Protein AF-A0A445BT52-F1 (afdb_monomer_lite)

Structure (mmCIF, N/CA/C/O backbone):
data_AF-A0A445BT52-F1
#
_entry.id   AF-A0A445BT52-F1
#
loop_
_atom_site.group_PDB
_atom_site.id
_atom_site.type_symbol
_atom_site.label_atom_id
_atom_site.label_alt_id
_atom_site.label_comp_id
_atom_site.label_asym_id
_atom_site.label_entity_id
_atom_site.label_seq_id
_atom_site.pdbx_PDB_ins_code
_atom_site.Cartn_x
_atom_site.Cartn_y
_atom_site.Cartn_z
_atom_site.occupancy
_atom_site.B_iso_or_equiv
_atom_site.auth_seq_id
_atom_site.auth_comp_id
_atom_site.auth_asym_id
_atom_site.auth_atom_id
_atom_site.pdbx_PDB_model_num
ATOM 1 N N . MET A 1 1 ? 34.297 10.705 -20.052 1.00 37.81 1 MET A N 1
ATOM 2 C CA . MET A 1 1 ? 33.140 10.977 -19.172 1.00 37.81 1 MET A CA 1
ATOM 3 C C . MET A 1 1 ? 33.180 9.953 -18.037 1.00 37.81 1 MET A C 1
ATOM 5 O O . MET A 1 1 ? 32.413 9.006 -18.019 1.00 37.81 1 MET A O 1
ATOM 9 N N . GLU A 1 2 ? 34.257 9.892 -17.254 1.00 41.72 2 GLU A N 1
ATOM 10 C CA . GLU A 1 2 ? 34.546 10.810 -16.132 1.00 41.72 2 GLU A CA 1
ATOM 11 C C . GLU A 1 2 ? 33.376 10.935 -15.151 1.00 41.72 2 GLU A C 1
ATOM 13 O O . GLU A 1 2 ? 32.918 12.019 -14.817 1.00 41.72 2 GLU A O 1
ATOM 18 N N . ASN A 1 3 ? 32.892 9.793 -14.668 1.00 38.47 3 ASN A N 1
ATOM 19 C CA . ASN A 1 3 ? 32.103 9.761 -13.447 1.00 38.47 3 ASN A CA 1
ATOM 20 C C . ASN A 1 3 ? 33.087 9.643 -12.292 1.00 38.47 3 ASN A C 1
ATOM 22 O O . ASN A 1 3 ? 33.470 8.549 -11.877 1.00 38.47 3 ASN A O 1
ATOM 26 N N . HIS A 1 4 ? 33.552 10.808 -11.852 1.00 44.25 4 HIS A N 1
ATOM 27 C CA . HIS A 1 4 ? 34.330 10.989 -10.645 1.00 44.25 4 HIS A CA 1
ATOM 28 C C . HIS A 1 4 ? 33.563 10.405 -9.453 1.00 44.25 4 HIS A C 1
ATOM 30 O O . HIS A 1 4 ? 32.794 11.091 -8.781 1.00 44.25 4 HIS A O 1
ATOM 36 N N . VAL A 1 5 ? 33.815 9.132 -9.155 1.00 49.81 5 VAL A N 1
ATOM 37 C CA . VAL A 1 5 ? 33.675 8.596 -7.805 1.00 49.81 5 VAL A CA 1
ATOM 38 C C . VAL A 1 5 ? 34.773 9.277 -6.992 1.00 49.81 5 VAL A C 1
ATOM 40 O O . VAL A 1 5 ? 35.859 8.739 -6.785 1.00 49.81 5 VAL A O 1
ATOM 43 N N . PHE A 1 6 ? 34.517 10.528 -6.603 1.00 44.53 6 PHE A N 1
ATOM 44 C CA . PHE A 1 6 ? 35.259 11.192 -5.546 1.00 44.53 6 PHE A CA 1
ATOM 45 C C . PHE A 1 6 ? 34.982 10.389 -4.282 1.00 44.53 6 PHE A C 1
ATOM 47 O O . PHE A 1 6 ? 33.989 10.588 -3.587 1.00 44.53 6 PHE A O 1
ATOM 54 N N . SER A 1 7 ? 35.851 9.413 -4.034 1.00 44.78 7 SER A N 1
ATOM 55 C CA . SER A 1 7 ? 35.948 8.735 -2.758 1.00 44.78 7 SER A CA 1
ATOM 56 C C . SER A 1 7 ? 36.134 9.811 -1.693 1.00 44.78 7 SER A C 1
ATOM 58 O O . SER A 1 7 ? 37.203 10.421 -1.603 1.00 44.78 7 SER A O 1
ATOM 60 N N . LEU A 1 8 ? 35.095 10.058 -0.890 1.00 52.69 8 LEU A N 1
ATOM 61 C CA . LEU A 1 8 ? 35.133 10.991 0.241 1.00 52.69 8 LEU A CA 1
ATOM 62 C C . LEU A 1 8 ? 36.254 10.658 1.248 1.00 52.69 8 LEU A C 1
ATOM 64 O O . LEU A 1 8 ? 36.551 11.466 2.120 1.00 52.69 8 LEU A O 1
ATOM 68 N N . SER A 1 9 ? 36.923 9.508 1.114 1.00 56.47 9 SER A N 1
ATOM 69 C CA . SER A 1 9 ? 38.100 9.150 1.904 1.00 56.47 9 SER A CA 1
ATOM 70 C C . SER A 1 9 ? 39.366 9.946 1.551 1.00 56.47 9 SER A C 1
ATOM 72 O O . SER A 1 9 ? 40.229 10.093 2.412 1.00 56.47 9 SER A O 1
ATOM 74 N N . LEU A 1 10 ? 39.505 10.467 0.321 1.00 50.06 10 LEU A N 1
ATOM 75 C CA . LEU A 1 10 ? 40.769 11.069 -0.139 1.00 50.06 10 LEU A CA 1
ATOM 76 C C . LEU A 1 10 ? 40.870 12.580 0.140 1.00 50.06 10 LEU A C 1
ATOM 78 O O . LEU A 1 10 ? 41.972 13.101 0.282 1.00 50.06 10 LEU A O 1
ATOM 82 N N . LEU A 1 11 ? 39.739 13.276 0.311 1.00 49.88 11 LEU A N 1
ATOM 83 C CA . LEU A 1 11 ? 39.716 14.687 0.734 1.00 49.88 11 LEU A CA 1
ATOM 84 C C . LEU A 1 11 ? 39.941 14.880 2.246 1.00 49.88 11 LEU A C 1
ATOM 86 O O . LEU A 1 11 ? 40.245 15.989 2.679 1.00 49.88 11 LEU A O 1
ATOM 90 N N . CYS A 1 12 ? 39.855 13.816 3.051 1.00 51.56 12 CYS A N 1
ATOM 91 C CA . CYS A 1 12 ? 40.078 13.885 4.500 1.00 51.56 12 CYS A CA 1
ATOM 92 C C . CYS A 1 12 ? 41.558 13.908 4.919 1.00 51.56 12 CYS A C 1
ATOM 94 O O . CYS A 1 12 ? 41.840 14.201 6.076 1.00 51.56 12 CYS A O 1
ATOM 96 N N . LEU A 1 13 ? 42.507 13.621 4.019 1.00 52.88 13 LEU A N 1
ATOM 97 C CA . LEU A 1 13 ? 43.933 13.534 4.372 1.00 52.88 13 LEU A CA 1
ATOM 98 C C . LEU A 1 13 ? 44.718 14.843 4.176 1.00 52.88 13 LEU A C 1
ATOM 100 O O . LEU A 1 13 ? 45.867 14.916 4.600 1.00 52.88 13 LEU A O 1
ATOM 104 N N . LEU A 1 14 ? 44.117 15.879 3.576 1.00 50.62 14 LEU A N 1
ATOM 105 C CA . LEU A 1 14 ? 44.801 17.152 3.284 1.00 50.62 14 LEU A CA 1
ATOM 106 C C . LEU A 1 14 ? 44.328 18.354 4.112 1.00 50.62 14 LEU A C 1
ATOM 108 O O . LEU A 1 14 ? 44.949 19.410 4.0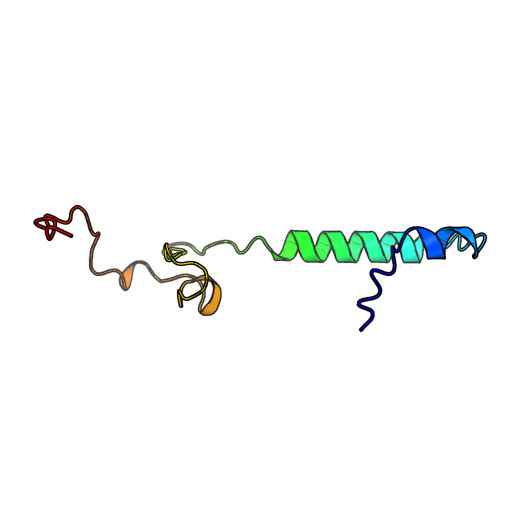35 1.00 50.62 14 LEU A O 1
ATOM 112 N N . CYS A 1 15 ? 43.287 18.221 4.934 1.00 49.31 15 CYS A N 1
ATOM 113 C CA . CYS A 1 15 ? 42.834 19.311 5.796 1.00 49.31 15 CYS A CA 1
ATOM 114 C C . CYS A 1 15 ? 42.951 18.884 7.258 1.00 49.31 15 CYS A C 1
ATOM 116 O O . CYS A 1 15 ? 42.086 18.198 7.802 1.00 49.31 15 CYS A O 1
ATOM 118 N N . GLY A 1 16 ? 44.064 19.265 7.882 1.00 55.47 16 GLY A N 1
ATOM 119 C CA . GLY A 1 16 ? 44.248 19.122 9.316 1.00 55.47 16 GLY A CA 1
ATOM 120 C C . GLY A 1 16 ? 43.107 19.790 10.083 1.00 55.47 16 GLY A C 1
ATOM 121 O O . GLY A 1 16 ? 42.703 20.905 9.770 1.00 55.47 16 GLY A O 1
ATOM 122 N N . TRP A 1 17 ? 42.617 19.087 11.103 1.00 51.09 17 TRP A N 1
ATOM 123 C CA . TRP A 1 17 ? 42.007 19.674 12.294 1.00 51.09 17 TRP A CA 1
ATOM 124 C C . TRP A 1 17 ? 40.904 20.710 12.044 1.00 51.09 17 TRP A C 1
ATOM 126 O O . TRP A 1 17 ? 40.988 21.852 12.484 1.00 51.09 17 TRP A O 1
ATOM 136 N N . ILE A 1 18 ? 39.784 20.271 11.469 1.00 51.94 18 ILE A N 1
ATOM 137 C CA . ILE A 1 18 ? 38.494 20.847 11.862 1.00 51.94 18 ILE A CA 1
ATOM 138 C C . ILE A 1 18 ? 37.964 19.992 13.011 1.00 51.94 18 ILE A C 1
ATOM 140 O O . ILE A 1 18 ? 37.132 19.099 12.861 1.00 51.94 18 ILE A O 1
ATOM 144 N N . SER A 1 19 ? 38.482 20.295 14.199 1.00 58.94 19 SER A N 1
ATOM 145 C CA . SER A 1 19 ? 37.836 20.009 15.476 1.00 58.94 19 SER A CA 1
ATOM 146 C C . SER A 1 19 ? 36.577 20.869 15.592 1.00 58.94 19 SER A C 1
ATOM 148 O O . SER A 1 19 ? 36.512 21.781 16.407 1.00 58.94 19 SER A O 1
ATOM 150 N N . PHE A 1 20 ? 35.571 20.628 14.753 1.00 59.72 20 PHE A N 1
ATOM 151 C CA . PHE A 1 20 ? 34.232 21.150 14.995 1.00 59.72 20 PHE A CA 1
ATOM 152 C C . PHE A 1 20 ? 33.341 19.974 15.387 1.00 59.72 20 PHE A C 1
ATOM 154 O O . PHE A 1 20 ? 32.757 19.338 14.505 1.00 59.72 20 PHE A O 1
ATOM 161 N N . PRO A 1 21 ? 33.196 19.675 16.696 1.00 66.81 21 PRO A N 1
ATOM 162 C CA . PRO A 1 21 ? 32.239 18.667 17.158 1.00 66.81 21 PRO A CA 1
ATOM 163 C C . PRO A 1 21 ? 30.831 18.932 16.605 1.00 66.81 21 PRO A C 1
ATOM 165 O O . PRO A 1 21 ? 30.074 17.997 16.376 1.00 66.81 21 PRO A O 1
ATOM 168 N N . LEU A 1 22 ? 30.520 20.193 16.287 1.00 66.81 22 LEU A N 1
ATOM 169 C CA . LEU A 1 22 ? 29.273 20.623 15.663 1.00 66.81 22 LEU A CA 1
ATOM 170 C C . LEU A 1 22 ? 29.047 20.045 14.255 1.00 66.81 22 LEU A C 1
ATOM 172 O O . LEU A 1 22 ? 27.924 19.663 13.954 1.00 66.81 22 LEU A O 1
ATOM 176 N N . VAL A 1 23 ? 30.069 19.925 13.398 1.00 72.94 23 VAL A N 1
ATOM 177 C CA . VAL A 1 23 ? 29.890 19.402 12.025 1.00 72.94 23 VAL A CA 1
ATOM 178 C C . VAL A 1 23 ? 29.676 17.888 12.045 1.00 72.94 23 VAL A C 1
ATOM 180 O O . VAL A 1 23 ? 28.792 17.379 11.359 1.00 72.94 23 VAL A O 1
ATOM 183 N N . SER A 1 24 ? 30.417 17.172 12.895 1.00 75.50 24 SER A N 1
ATOM 184 C CA . SER A 1 24 ? 30.191 15.739 13.118 1.00 75.50 24 SER A CA 1
ATOM 185 C C . SER A 1 24 ? 28.802 15.484 13.711 1.00 75.50 24 SER A C 1
ATOM 187 O O . SER A 1 24 ? 28.081 14.610 13.232 1.00 75.50 24 SER A O 1
ATOM 189 N N . LEU A 1 25 ? 28.377 16.295 14.688 1.00 79.94 25 LEU A N 1
ATOM 190 C CA . LEU A 1 25 ? 27.039 16.212 15.270 1.00 79.94 25 LEU A CA 1
ATOM 191 C C . LEU A 1 25 ? 25.953 16.461 14.215 1.00 79.94 25 LEU A C 1
ATOM 193 O O . LEU A 1 25 ? 24.987 15.712 14.159 1.00 79.94 25 LEU A O 1
ATOM 197 N N . LEU A 1 26 ? 26.126 17.456 13.340 1.00 83.19 26 LEU A N 1
ATOM 198 C CA . LEU A 1 26 ? 25.180 17.751 12.261 1.00 83.19 26 LEU A CA 1
ATOM 199 C C . LEU A 1 26 ? 25.061 16.599 11.255 1.00 83.19 26 LEU A C 1
ATOM 201 O O . LEU A 1 26 ? 23.948 16.274 10.852 1.00 83.19 26 LEU A O 1
ATOM 205 N N . ILE A 1 27 ? 26.167 15.939 10.893 1.00 81.12 27 ILE A N 1
ATOM 206 C CA . ILE A 1 27 ? 26.148 14.767 10.000 1.00 81.12 27 ILE A CA 1
ATOM 207 C C . ILE A 1 27 ? 25.427 13.590 10.666 1.00 81.12 27 ILE A C 1
ATOM 209 O O . ILE A 1 27 ? 24.587 12.953 10.033 1.00 81.12 27 ILE A O 1
ATOM 213 N N . HIS A 1 28 ? 25.695 13.324 11.948 1.00 81.00 28 HIS A N 1
ATOM 214 C CA . HIS A 1 28 ? 25.011 12.260 12.687 1.00 81.00 28 HIS A CA 1
ATOM 215 C C . HIS A 1 28 ? 23.528 12.575 12.908 1.00 81.00 28 HIS A C 1
ATOM 217 O O . HIS A 1 28 ? 22.704 11.680 12.768 1.00 81.00 28 HIS A O 1
ATOM 223 N N . ILE A 1 29 ? 23.167 13.833 13.185 1.00 80.94 29 ILE A N 1
ATOM 224 C CA . ILE A 1 29 ? 21.772 14.284 13.294 1.00 80.94 29 ILE A CA 1
ATOM 225 C C . ILE A 1 29 ? 21.061 14.137 11.947 1.00 80.94 29 ILE A C 1
ATOM 227 O O . ILE A 1 29 ? 19.945 13.632 11.911 1.00 80.94 29 ILE A O 1
ATOM 231 N N . PHE A 1 30 ? 21.692 14.527 10.838 1.00 80.50 30 PHE A N 1
ATOM 232 C CA . PHE A 1 30 ? 21.111 14.403 9.501 1.00 80.50 30 PHE A CA 1
ATOM 233 C C . PHE A 1 30 ? 20.949 12.936 9.075 1.00 80.50 30 PHE A C 1
ATOM 235 O O . PHE A 1 30 ? 19.895 12.543 8.571 1.00 80.50 30 PHE A O 1
ATOM 242 N N . LEU A 1 31 ? 21.950 12.091 9.336 1.00 75.81 31 LEU A N 1
ATOM 243 C CA . LEU A 1 31 ? 21.880 10.653 9.072 1.00 75.81 31 LEU A CA 1
ATOM 244 C C . LEU A 1 31 ? 20.833 9.965 9.965 1.00 75.81 31 LEU A C 1
ATOM 246 O O . LEU A 1 31 ? 20.053 9.143 9.498 1.00 75.81 31 LEU A O 1
ATOM 250 N N . PHE A 1 32 ? 20.757 10.338 11.241 1.00 74.31 32 PHE A N 1
ATOM 251 C CA . PHE A 1 32 ? 19.742 9.831 12.161 1.00 74.31 32 PHE A CA 1
ATOM 252 C C . PHE A 1 32 ? 18.335 10.279 11.752 1.00 74.31 32 PHE A C 1
ATOM 254 O O . PHE A 1 32 ? 17.415 9.470 11.750 1.00 74.31 32 PHE A O 1
ATOM 261 N N . LEU A 1 33 ? 18.163 11.537 11.335 1.00 70.31 33 LEU A N 1
ATOM 262 C CA . LEU A 1 33 ? 16.883 12.074 10.875 1.00 70.31 33 LEU A CA 1
ATOM 263 C C . LEU A 1 33 ? 16.413 11.391 9.582 1.00 70.31 33 LEU A C 1
ATOM 265 O O . LEU A 1 33 ? 15.245 11.025 9.475 1.00 70.31 33 LEU A O 1
ATOM 269 N N . THR A 1 34 ? 17.314 11.164 8.623 1.00 66.75 34 THR A N 1
ATOM 270 C CA . THR A 1 34 ? 16.995 10.467 7.361 1.00 66.75 34 THR A CA 1
ATOM 271 C C . THR A 1 34 ? 16.629 8.995 7.579 1.00 66.75 34 THR A C 1
ATOM 273 O O . THR A 1 34 ? 15.657 8.516 6.990 1.00 66.75 34 THR A O 1
ATOM 276 N N . LEU A 1 35 ? 17.333 8.292 8.473 1.00 66.88 35 LEU A N 1
ATOM 277 C CA . LEU A 1 35 ? 17.013 6.911 8.862 1.00 66.88 35 LEU A CA 1
ATOM 278 C C . LEU A 1 35 ? 15.748 6.803 9.733 1.00 66.88 35 LEU A C 1
ATOM 280 O O . LEU A 1 35 ? 15.037 5.803 9.675 1.00 66.88 35 LEU A O 1
ATOM 284 N N . PHE A 1 36 ? 15.439 7.820 10.541 1.00 61.28 36 PHE A N 1
ATOM 285 C CA . PHE A 1 36 ? 14.261 7.823 11.412 1.00 61.28 36 PHE A CA 1
ATOM 286 C C . PHE A 1 36 ? 12.968 8.164 10.653 1.00 61.28 36 PHE A C 1
ATOM 288 O O . PHE A 1 36 ? 11.916 7.586 10.928 1.00 61.28 36 PHE A O 1
ATOM 295 N N . LEU A 1 37 ? 13.038 9.053 9.657 1.00 57.91 37 LEU A N 1
ATOM 296 C CA . LEU A 1 37 ? 11.887 9.448 8.834 1.00 57.91 37 LEU A CA 1
ATOM 297 C C . LEU A 1 37 ? 11.427 8.364 7.848 1.00 57.91 37 LEU A C 1
ATOM 299 O O . LEU A 1 37 ? 10.320 8.454 7.324 1.00 57.91 37 LEU A O 1
ATOM 303 N N . SER A 1 38 ? 12.235 7.331 7.599 1.00 60.69 38 SER A N 1
ATOM 304 C CA . SER A 1 38 ? 11.909 6.264 6.642 1.00 60.69 38 SER A CA 1
ATOM 305 C C . SER A 1 38 ? 10.989 5.173 7.219 1.00 60.69 38 SER A C 1
ATOM 307 O O . SER A 1 38 ? 10.549 4.285 6.491 1.00 60.69 38 SER A O 1
ATOM 309 N N . SER A 1 39 ? 10.630 5.248 8.508 1.00 66.00 39 SER A N 1
ATOM 310 C CA . SER A 1 39 ? 9.650 4.348 9.132 1.00 66.00 39 SER A CA 1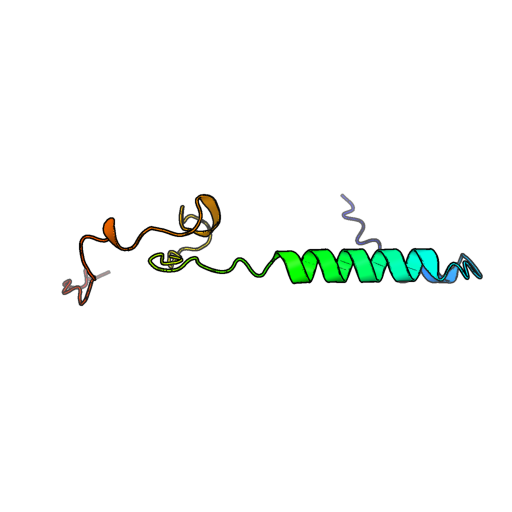
ATOM 311 C C . SER A 1 39 ? 8.238 4.936 9.047 1.00 66.00 39 SER A C 1
ATOM 313 O O . SER A 1 39 ? 7.713 5.526 9.995 1.00 66.00 39 SER A O 1
ATOM 315 N N . GLN A 1 40 ? 7.600 4.791 7.885 1.00 70.62 40 GLN A N 1
ATOM 316 C CA . GLN A 1 40 ? 6.218 5.228 7.706 1.00 70.62 40 GLN A CA 1
ATOM 317 C C . GLN A 1 40 ? 5.271 4.238 8.407 1.00 70.62 40 GLN A C 1
ATOM 319 O O . GLN A 1 40 ? 5.037 3.124 7.938 1.00 70.62 40 GLN A O 1
ATOM 324 N N . ARG A 1 41 ? 4.734 4.625 9.572 1.00 87.62 41 ARG A N 1
ATOM 325 C CA . ARG A 1 41 ? 3.779 3.791 10.320 1.00 87.62 41 ARG A CA 1
ATOM 326 C C . ARG A 1 41 ? 2.421 3.769 9.621 1.00 87.62 41 ARG A C 1
ATOM 328 O O . ARG A 1 41 ? 1.839 4.815 9.344 1.00 87.62 41 ARG A O 1
ATOM 335 N N . VAL A 1 42 ? 1.888 2.570 9.398 1.00 92.31 42 VAL A N 1
ATOM 336 C CA . VAL A 1 42 ? 0.556 2.380 8.812 1.00 92.31 42 VAL A CA 1
ATOM 337 C C . VAL A 1 42 ? -0.516 2.719 9.858 1.00 92.31 42 VAL A C 1
ATOM 339 O O . VAL A 1 42 ? -0.484 2.160 10.959 1.00 92.31 42 VAL A O 1
ATOM 342 N N . PRO A 1 43 ? -1.465 3.626 9.563 1.00 93.56 43 PRO A N 1
ATOM 343 C CA . PRO A 1 43 ? -2.539 3.956 10.492 1.00 93.56 43 PRO A CA 1
ATOM 344 C C . PRO A 1 43 ? -3.493 2.771 10.697 1.00 93.56 43 PRO A C 1
ATOM 346 O O . PRO A 1 43 ? -3.628 1.890 9.846 1.00 93.56 43 PRO A O 1
ATOM 349 N N . LYS A 1 44 ? -4.202 2.754 11.833 1.00 95.56 44 LYS A N 1
ATOM 350 C CA . LYS A 1 44 ? -5.206 1.715 12.116 1.00 95.56 44 LYS A CA 1
ATOM 351 C C . LYS A 1 44 ? -6.270 1.678 11.009 1.00 95.56 44 LYS A C 1
ATOM 353 O O . LYS A 1 44 ? -6.674 2.716 10.485 1.00 95.56 44 LYS A O 1
ATOM 358 N N . GLY A 1 45 ? -6.721 0.475 10.650 1.00 95.94 45 GLY A N 1
ATOM 359 C CA . GLY A 1 45 ? -7.730 0.278 9.601 1.00 95.94 45 GLY A CA 1
ATOM 360 C C . GLY A 1 45 ? -7.232 0.536 8.174 1.00 95.94 45 GLY A C 1
ATOM 361 O O . GLY A 1 45 ? -8.052 0.641 7.261 1.00 95.94 45 GLY A O 1
ATOM 362 N N . HIS A 1 46 ? -5.915 0.639 7.977 1.00 96.75 46 HIS A N 1
ATOM 363 C CA . HIS A 1 46 ? -5.286 0.736 6.665 1.00 96.75 46 HIS A CA 1
ATOM 364 C C . HIS A 1 46 ? -4.300 -0.410 6.447 1.00 96.75 46 HIS A C 1
ATOM 366 O O . HIS A 1 46 ? -3.838 -1.048 7.394 1.00 96.75 46 HIS A O 1
ATOM 372 N N . VAL A 1 47 ? -3.969 -0.650 5.185 1.00 95.38 47 VAL A N 1
ATOM 373 C CA . VAL A 1 47 ? -2.940 -1.592 4.748 1.00 95.38 47 VAL A CA 1
ATOM 374 C C . VAL A 1 47 ? -1.940 -0.871 3.859 1.00 95.38 47 VAL A C 1
ATOM 376 O O . VAL A 1 47 ? -2.290 0.067 3.147 1.00 95.38 47 VAL A O 1
ATOM 379 N N . TYR A 1 48 ? -0.688 -1.308 3.898 1.00 94.94 48 TYR A N 1
ATOM 380 C CA . TYR A 1 48 ? 0.342 -0.836 2.983 1.00 94.94 48 TYR A CA 1
ATOM 381 C C . TYR A 1 48 ? 0.583 -1.929 1.947 1.00 94.94 48 TYR A C 1
ATOM 383 O O . TYR A 1 48 ? 1.000 -3.030 2.308 1.00 94.94 48 TYR A O 1
ATOM 391 N N . VAL A 1 49 ? 0.238 -1.655 0.689 1.00 94.69 49 VAL A N 1
ATOM 392 C CA . VAL A 1 49 ? 0.285 -2.641 -0.396 1.00 94.69 49 VAL A CA 1
ATOM 393 C C . VAL A 1 49 ? 1.466 -2.363 -1.311 1.00 94.69 49 VAL A C 1
ATOM 395 O O . VAL A 1 49 ? 1.712 -1.221 -1.686 1.00 94.69 49 VAL A O 1
ATOM 398 N N . LEU A 1 50 ? 2.180 -3.424 -1.672 1.00 94.88 50 LEU A N 1
ATOM 399 C CA . LEU A 1 50 ? 3.280 -3.388 -2.626 1.00 94.88 50 LEU A CA 1
ATOM 400 C C . LEU A 1 50 ? 2.978 -4.378 -3.744 1.00 94.88 50 LEU A C 1
ATOM 402 O O . LEU A 1 50 ? 2.572 -5.510 -3.473 1.00 94.88 50 LEU A O 1
ATOM 406 N N . GLY A 1 51 ? 3.152 -3.941 -4.986 1.00 94.75 51 GLY A N 1
ATOM 407 C CA . GLY A 1 51 ? 3.093 -4.820 -6.142 1.00 94.75 51 GLY A CA 1
ATOM 408 C C . GLY A 1 51 ? 4.371 -5.648 -6.269 1.00 94.75 51 GLY A C 1
ATOM 409 O O . GLY A 1 51 ? 5.458 -5.211 -5.890 1.00 94.75 51 GLY A O 1
ATOM 410 N N . ASP A 1 52 ? 4.253 -6.835 -6.857 1.00 94.94 52 ASP A N 1
ATOM 411 C CA . ASP A 1 52 ? 5.405 -7.722 -7.054 1.00 94.94 52 ASP A CA 1
ATOM 412 C C . ASP A 1 52 ? 6.424 -7.136 -8.050 1.00 94.94 52 ASP A C 1
ATOM 414 O O . ASP A 1 52 ? 7.635 -7.298 -7.886 1.00 94.94 52 ASP A O 1
ATOM 418 N N . ASN A 1 53 ? 5.954 -6.396 -9.063 1.00 95.19 53 ASN A N 1
ATOM 419 C CA . ASN A 1 53 ? 6.815 -5.715 -10.031 1.00 95.19 53 ASN A CA 1
ATOM 420 C C . ASN A 1 53 ? 7.177 -4.293 -9.574 1.00 95.19 53 ASN A C 1
ATOM 422 O O . ASN A 1 53 ? 6.662 -3.301 -10.093 1.00 95.19 53 ASN A O 1
ATOM 426 N N . ARG A 1 54 ? 8.089 -4.226 -8.599 1.00 92.12 54 ARG A N 1
ATOM 427 C CA . ARG A 1 54 ? 8.468 -3.005 -7.863 1.00 92.12 54 ARG A CA 1
ATOM 428 C C . ARG A 1 54 ? 8.850 -1.800 -8.723 1.00 92.12 54 ARG A C 1
ATOM 430 O O . ARG A 1 54 ? 8.648 -0.674 -8.292 1.00 92.12 54 ARG A O 1
ATOM 437 N N . ASN A 1 55 ? 9.422 -2.020 -9.906 1.00 91.88 55 ASN A N 1
ATOM 438 C CA . ASN A 1 55 ? 9.920 -0.921 -10.741 1.00 91.88 55 ASN A CA 1
ATOM 439 C C . ASN A 1 55 ? 8.807 -0.190 -11.502 1.00 91.88 55 ASN A C 1
ATOM 441 O O . ASN A 1 55 ? 9.035 0.916 -11.980 1.00 91.88 55 ASN A O 1
ATOM 445 N N . ILE A 1 56 ? 7.635 -0.812 -11.662 1.00 94.12 56 ILE A N 1
ATOM 446 C CA . ILE A 1 56 ? 6.530 -0.253 -12.457 1.00 94.12 56 ILE A CA 1
ATOM 447 C C . ILE A 1 56 ? 5.193 -0.245 -11.709 1.00 94.12 56 ILE A C 1
ATOM 449 O O . ILE A 1 56 ? 4.178 0.162 -12.275 1.00 94.12 56 ILE A O 1
ATOM 453 N N . SER A 1 57 ? 5.151 -0.726 -10.466 1.00 94.31 57 SER A N 1
ATOM 454 C CA . SER A 1 57 ? 3.927 -0.734 -9.674 1.00 94.31 57 SER A CA 1
ATOM 455 C C . SER A 1 57 ? 3.617 0.667 -9.149 1.00 94.31 57 SER A C 1
ATOM 457 O O . SER A 1 57 ? 4.443 1.313 -8.519 1.00 94.31 57 SER A O 1
ATOM 459 N N . ASN A 1 58 ? 2.394 1.143 -9.384 1.00 94.94 58 ASN A N 1
ATOM 460 C CA . ASN A 1 58 ? 1.878 2.338 -8.723 1.00 94.94 58 ASN A CA 1
ATOM 461 C C . ASN A 1 58 ? 1.099 1.920 -7.469 1.00 94.94 58 ASN A C 1
ATOM 463 O O . ASN A 1 58 ? -0.115 1.713 -7.515 1.00 94.94 58 ASN A O 1
ATOM 467 N N . ASP A 1 59 ? 1.806 1.728 -6.361 1.00 95.25 59 ASP A N 1
ATOM 468 C CA . ASP A 1 59 ? 1.263 1.177 -5.115 1.00 95.25 59 ASP A CA 1
ATO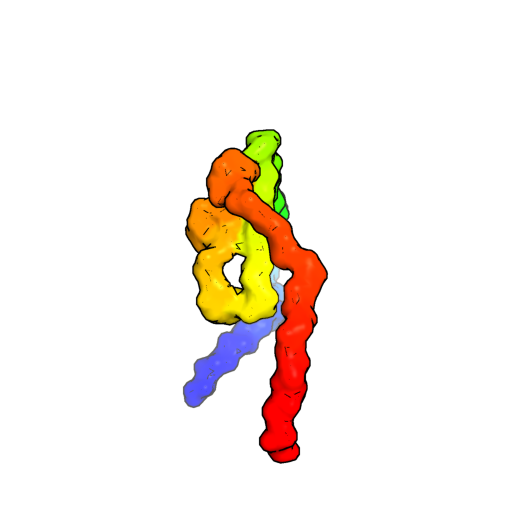M 469 C C . ASP A 1 59 ? 1.489 2.116 -3.915 1.00 95.25 59 ASP A 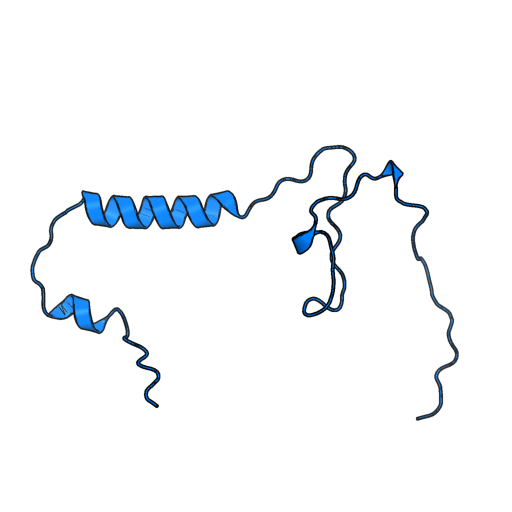C 1
ATOM 471 O O . ASP A 1 59 ? 1.742 3.313 -4.091 1.00 95.25 59 ASP A O 1
ATOM 475 N N . SER A 1 60 ? 1.355 1.608 -2.685 1.00 94.31 60 SER A N 1
ATOM 476 C CA . SER A 1 60 ? 1.405 2.438 -1.478 1.00 94.31 60 SER A CA 1
ATOM 477 C C . SER A 1 60 ? 2.713 3.211 -1.295 1.00 94.31 60 SER A C 1
ATOM 479 O O . SER A 1 60 ? 2.734 4.149 -0.497 1.00 94.31 60 SER A O 1
ATOM 481 N N . HIS A 1 61 ? 3.779 2.887 -2.034 1.00 90.06 61 HIS A N 1
ATOM 482 C CA . HIS A 1 61 ? 4.983 3.716 -2.041 1.00 90.06 61 HIS A CA 1
ATOM 483 C C . HIS A 1 61 ? 4.786 5.083 -2.714 1.00 90.06 61 HIS A C 1
ATOM 485 O O . HIS A 1 61 ? 5.468 6.031 -2.335 1.00 90.06 61 HIS A O 1
ATOM 491 N N . MET A 1 62 ? 3.859 5.205 -3.673 1.00 92.00 62 MET A N 1
ATOM 492 C CA . MET A 1 62 ? 3.572 6.469 -4.369 1.00 92.00 62 MET A CA 1
ATOM 493 C C . MET A 1 62 ? 2.407 7.228 -3.739 1.00 92.00 62 MET A C 1
ATOM 495 O O . MET A 1 62 ? 2.507 8.432 -3.517 1.00 92.00 62 MET A O 1
ATOM 499 N N . TRP A 1 63 ? 1.297 6.543 -3.445 1.00 93.31 63 TRP A N 1
ATOM 500 C CA . TRP A 1 63 ? 0.059 7.186 -2.973 1.00 93.31 63 TRP A CA 1
ATOM 501 C C . TRP A 1 63 ? -0.270 6.932 -1.495 1.00 93.31 63 TRP A C 1
ATOM 503 O O . TRP A 1 63 ? -1.243 7.483 -0.981 1.00 93.31 63 TRP A O 1
ATOM 513 N N . GLY A 1 64 ? 0.546 6.153 -0.781 1.00 93.06 64 GLY A N 1
ATOM 514 C CA . GLY A 1 64 ? 0.385 5.909 0.652 1.00 93.06 64 GLY A CA 1
ATOM 515 C C . GLY A 1 64 ? -0.540 4.733 1.013 1.00 93.06 64 GLY A C 1
ATOM 516 O O . GLY A 1 64 ? -0.900 3.913 0.168 1.00 93.06 64 GLY A O 1
ATOM 517 N N . PRO A 1 65 ? -0.889 4.581 2.302 1.00 95.38 65 PRO A N 1
ATOM 518 C CA . PRO A 1 65 ? -1.635 3.426 2.800 1.00 95.38 65 PRO A CA 1
ATOM 519 C C . PRO A 1 65 ? -3.111 3.424 2.357 1.00 95.38 65 PRO A C 1
ATOM 521 O O . PRO A 1 65 ? -3.787 4.452 2.368 1.00 95.38 65 PRO A O 1
ATOM 524 N N . LEU A 1 66 ? -3.639 2.240 2.031 1.00 95.00 66 LEU A N 1
ATOM 525 C CA . LEU A 1 66 ? -5.007 2.020 1.557 1.00 95.00 66 LEU A CA 1
ATOM 526 C C . LEU A 1 66 ? -5.976 1.736 2.718 1.00 95.00 66 LEU A C 1
ATOM 528 O O . LEU A 1 66 ? -5.715 0.826 3.508 1.00 95.00 66 LEU A O 1
ATOM 532 N N . PRO A 1 67 ? -7.129 2.421 2.816 1.00 96.69 67 PRO A N 1
ATOM 533 C CA . PRO A 1 67 ? -8.168 2.072 3.782 1.00 96.69 67 PRO A CA 1
ATOM 534 C C . PRO A 1 67 ? -8.738 0.670 3.521 1.00 96.69 67 PRO A C 1
ATOM 536 O O . PRO A 1 67 ? -9.158 0.370 2.403 1.00 96.69 67 PRO A O 1
ATOM 539 N N . VAL A 1 68 ? -8.855 -0.164 4.562 1.00 97.12 68 VAL A N 1
ATOM 540 C CA . VAL A 1 68 ? -9.366 -1.550 4.445 1.00 97.12 68 VAL A CA 1
ATOM 541 C C . VAL A 1 68 ? -10.782 -1.600 3.862 1.00 97.12 68 VAL A C 1
ATOM 543 O O . VAL A 1 68 ? -11.111 -2.521 3.123 1.00 97.12 68 VAL A O 1
ATOM 546 N N . LYS A 1 69 ? -11.604 -0.575 4.118 1.00 97.31 69 LYS A N 1
ATOM 547 C CA . LYS A 1 69 ? -12.969 -0.451 3.575 1.00 97.31 69 LYS A CA 1
ATOM 548 C C . LYS A 1 69 ? -13.045 -0.437 2.040 1.00 97.31 69 LYS A C 1
ATOM 550 O O . LYS A 1 69 ? -14.107 -0.708 1.496 1.00 97.31 69 LYS A O 1
ATOM 555 N N . ASN A 1 70 ? -11.949 -0.105 1.353 1.00 96.62 70 ASN A N 1
ATOM 556 C CA . ASN A 1 70 ? -11.896 -0.063 -0.110 1.00 96.62 70 ASN A CA 1
ATOM 557 C C . ASN A 1 70 ? -11.491 -1.421 -0.720 1.00 96.62 70 ASN A C 1
ATOM 559 O O . ASN A 1 70 ? -11.435 -1.549 -1.941 1.00 96.62 70 ASN A O 1
ATOM 563 N N . ILE A 1 71 ? -11.177 -2.430 0.101 1.00 96.38 71 ILE A N 1
ATOM 564 C CA . ILE A 1 71 ? -10.751 -3.755 -0.358 1.00 96.38 71 ILE A CA 1
ATOM 565 C C . ILE A 1 71 ? -11.989 -4.610 -0.637 1.00 96.38 71 ILE A C 1
ATOM 567 O O . ILE A 1 71 ? -12.766 -4.902 0.266 1.00 96.38 71 ILE A O 1
ATOM 571 N N . ILE A 1 72 ? -12.147 -5.044 -1.887 1.00 96.94 72 ILE A N 1
ATOM 572 C CA . ILE A 1 72 ? -13.301 -5.845 -2.330 1.00 96.94 72 ILE A CA 1
ATOM 573 C C . ILE A 1 72 ? -13.135 -7.327 -1.954 1.00 96.94 72 ILE A C 1
ATOM 575 O O . ILE A 1 72 ? -14.110 -8.005 -1.639 1.00 96.94 72 ILE A O 1
ATOM 579 N N . GLY A 1 73 ? -11.907 -7.852 -1.971 1.00 94.75 73 GLY A N 1
ATOM 580 C CA . GLY A 1 73 ? -11.647 -9.258 -1.670 1.00 94.75 73 GLY A CA 1
ATOM 581 C C . GLY A 1 73 ? -10.169 -9.635 -1.724 1.00 94.75 7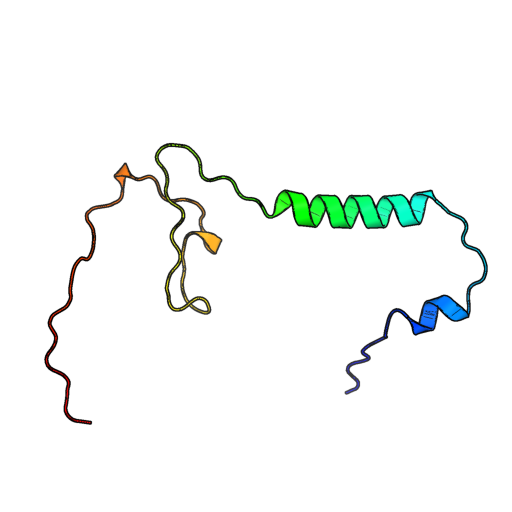3 GLY A C 1
ATOM 582 O O . GLY A 1 73 ? -9.304 -8.799 -1.982 1.00 94.75 73 GLY A O 1
ATOM 583 N N . ARG A 1 74 ? -9.884 -10.918 -1.473 1.00 94.00 74 ARG A N 1
ATOM 584 C CA . ARG A 1 74 ? -8.539 -11.504 -1.513 1.00 94.00 74 ARG A CA 1
ATOM 585 C C . ARG A 1 74 ? -8.431 -12.480 -2.677 1.00 94.00 74 ARG A C 1
ATOM 587 O O . ARG A 1 74 ? -9.253 -13.380 -2.811 1.00 94.00 74 ARG A O 1
ATOM 594 N N . TYR A 1 75 ? -7.373 -12.343 -3.467 1.00 92.62 75 TYR A N 1
ATOM 595 C CA . TYR A 1 75 ? -7.019 -13.339 -4.468 1.00 92.62 75 TYR A CA 1
ATOM 596 C C . TYR A 1 75 ? -6.443 -14.590 -3.789 1.00 92.62 75 TYR A C 1
ATOM 598 O O . TYR A 1 75 ? -5.480 -14.485 -3.029 1.00 92.62 75 TYR A O 1
ATOM 606 N N . VAL A 1 76 ? -7.054 -15.758 -4.014 1.00 94.06 76 VAL A N 1
ATOM 607 C CA . VAL A 1 76 ? -6.668 -17.020 -3.347 1.00 94.06 76 VAL A CA 1
ATOM 608 C C . VAL A 1 76 ? -5.877 -17.931 -4.280 1.00 94.06 76 VAL A C 1
ATOM 610 O O . VAL A 1 76 ? -4.834 -18.446 -3.893 1.00 94.06 76 VAL A O 1
ATOM 613 N N . MET A 1 77 ? -6.360 -18.131 -5.505 1.00 92.06 77 MET A N 1
ATOM 614 C CA . MET A 1 77 ? -5.748 -19.039 -6.470 1.00 92.06 77 MET A CA 1
ATOM 615 C C . MET A 1 77 ? -6.128 -18.635 -7.895 1.00 92.06 77 MET A C 1
ATOM 617 O O . MET A 1 77 ? -7.281 -18.303 -8.160 1.00 92.06 77 MET A O 1
ATOM 621 N N . SER A 1 78 ? -5.160 -18.723 -8.811 1.00 88.06 78 SER A N 1
ATOM 622 C CA . SER A 1 78 ? -5.427 -18.846 -10.246 1.00 88.06 78 SER A CA 1
ATOM 623 C C . SER A 1 78 ? -5.297 -20.297 -10.646 1.00 88.06 78 SER A C 1
ATOM 625 O O . SER A 1 78 ? -4.314 -20.940 -10.280 1.00 88.06 78 SER A O 1
ATOM 627 N N . TRP A 1 79 ? -6.213 -2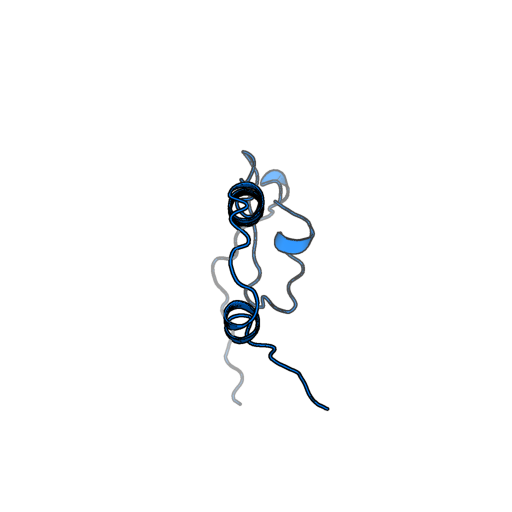0.781 -11.473 1.00 89.00 79 TRP A N 1
ATOM 628 C CA . TRP A 1 79 ? -5.967 -21.976 -12.263 1.00 89.00 79 TRP A CA 1
ATOM 629 C C . TRP A 1 79 ? -5.891 -21.578 -13.731 1.00 89.00 79 TRP A C 1
ATOM 631 O O . TRP A 1 79 ? -6.904 -21.229 -14.336 1.00 89.00 79 TRP A O 1
ATOM 641 N N . HIS A 1 80 ? -4.690 -21.615 -14.306 1.00 86.62 80 HIS A N 1
ATOM 642 C CA . HIS A 1 80 ? -4.488 -21.376 -15.731 1.00 86.62 80 HIS A CA 1
ATOM 643 C C . HIS A 1 80 ? -3.779 -22.568 -16.376 1.00 86.62 80 HIS A C 1
ATOM 645 O O . HIS A 1 80 ? -2.804 -23.100 -15.846 1.00 86.62 80 HIS A O 1
ATOM 651 N N . ARG A 1 81 ? -4.242 -22.977 -17.563 1.00 85.69 81 ARG A N 1
ATOM 652 C CA . ARG A 1 81 ? -3.530 -23.967 -18.378 1.00 85.69 81 ARG A CA 1
ATOM 653 C C . ARG A 1 81 ? -2.243 -23.317 -18.905 1.00 85.69 81 ARG A C 1
ATOM 655 O O . ARG A 1 81 ? -2.347 -22.258 -19.528 1.00 85.69 81 ARG A O 1
ATOM 662 N N . PRO A 1 82 ? -1.051 -23.896 -18.681 1.00 82.19 82 PRO A N 1
ATOM 663 C CA . PRO A 1 82 ? 0.164 -23.369 -19.286 1.00 82.19 82 PRO A CA 1
ATOM 664 C C . PRO A 1 82 ? 0.028 -23.430 -20.811 1.00 82.19 82 PRO A C 1
ATOM 666 O O . PRO A 1 82 ? -0.442 -24.428 -21.364 1.00 82.19 82 PRO A O 1
ATOM 669 N N . ARG A 1 83 ? 0.385 -22.338 -21.491 1.00 79.81 83 ARG A N 1
ATOM 670 C CA . ARG A 1 83 ? 0.555 -22.366 -22.945 1.00 79.81 83 ARG A CA 1
ATOM 671 C C . ARG A 1 83 ? 1.870 -23.082 -23.223 1.00 79.81 83 ARG A C 1
ATOM 673 O O . ARG A 1 83 ? 2.873 -22.729 -22.610 1.00 79.81 83 ARG A O 1
ATOM 680 N N . ASN A 1 84 ? 1.846 -24.076 -24.107 1.00 79.56 84 ASN A N 1
ATOM 681 C CA . ASN A 1 84 ? 3.073 -24.685 -24.606 1.00 79.56 84 ASN A CA 1
ATOM 682 C C . ASN A 1 84 ? 3.856 -23.580 -25.326 1.00 79.56 84 ASN A C 1
ATOM 684 O O . ASN A 1 84 ? 3.341 -22.997 -26.283 1.00 79.56 84 ASN A O 1
ATOM 688 N N . ILE A 1 85 ? 5.025 -23.248 -24.785 1.00 66.06 85 ILE A N 1
ATOM 689 C CA . ILE A 1 85 ? 6.014 -22.342 -25.375 1.00 66.06 85 ILE A CA 1
ATOM 690 C C . ILE A 1 85 ? 7.101 -23.215 -25.979 1.00 66.06 85 ILE A C 1
ATOM 692 O O . ILE A 1 85 ? 7.521 -24.162 -25.275 1.00 66.06 85 ILE A O 1
#

Foldseek 3Di:
DDPPPVPPVVVVPPDPDPPPVPVVVVVVVVVCVVVVVPPDDDDPQWAFDADPPNVPDPGCVPVHTGHNVVDPDDDDDDDDDDDDD

pLDDT: mean 77.4, std 18.54, range [37.81, 97.31]

Radius of gyration: 23.77 Å; chains: 1; bounding box: 58×46×42 Å

InterPro domains:
  IPR000223 Peptidase S26A, signal peptidase I [PTHR43390] (40-82)
  IPR019533 Peptidase S26 [PF10502] (36-79)
  IPR019533 Peptidase S26 [cd06530] (47-74)
  IPR019758 Peptidase S26A, signal peptidase I, conserved site [PS00761] (47-60)
  IPR036286 LexA/Signal peptidase-like superfamily [SSF51306] (32-79)

Sequence (85 aa):
MENHVFSLSLLCLLCGWISFPLVSLLIHIFLFLTLFLSSQRVPKGHVYVLGDNRNISNDSHMWGPLPVKNIIGRYVMSWHRPRNI

Secondary structure (DSSP, 8-state):
-------TTTGGGSS-----HHHHHHHHHHHHHHHHHT--PPPTTEE----SSTTT--SHHHH-PEEGGG----------PPP--

Organism: Arachis hypogaea (NCBI:txid3818)